Protein AF-A0A352E0D3-F1 (afdb_monomer_lite)

Structure (mmCIF, N/CA/C/O backbone):
data_AF-A0A352E0D3-F1
#
_entry.id   AF-A0A352E0D3-F1
#
loop_
_atom_site.group_PDB
_atom_site.id
_atom_site.type_symbol
_atom_site.label_atom_id
_atom_site.label_alt_id
_atom_site.label_comp_id
_atom_site.label_asym_id
_atom_site.label_entity_id
_atom_site.label_seq_id
_atom_site.pdbx_PDB_ins_code
_atom_site.Cartn_x
_atom_site.Cartn_y
_atom_site.Cartn_z
_atom_site.occupancy
_atom_site.B_iso_or_equiv
_atom_site.auth_seq_id
_atom_site.auth_comp_id
_atom_site.auth_asym_id
_atom_site.auth_atom_id
_atom_site.pdbx_PDB_model_num
ATOM 1 N N . ASP A 1 1 ? 11.496 -1.339 -22.558 1.00 92.81 1 ASP A N 1
ATOM 2 C CA . ASP A 1 1 ? 11.955 0.060 -22.503 1.00 92.81 1 ASP A CA 1
ATOM 3 C C . ASP A 1 1 ? 11.606 0.645 -21.132 1.00 92.81 1 ASP A C 1
ATOM 5 O O . ASP A 1 1 ? 10.417 0.745 -20.829 1.00 92.81 1 ASP A O 1
ATOM 9 N N . PRO A 1 2 ? 12.599 0.944 -20.276 1.00 91.56 2 PRO A N 1
ATOM 10 C CA . PRO A 1 2 ? 12.363 1.466 -18.926 1.00 91.56 2 PRO A CA 1
ATOM 11 C C . PRO A 1 2 ? 11.711 2.855 -18.884 1.00 91.56 2 PRO A C 1
ATOM 13 O O . PRO A 1 2 ? 10.861 3.098 -18.030 1.00 91.56 2 PRO A O 1
ATOM 16 N N . ALA A 1 3 ? 12.053 3.752 -19.814 1.00 95.94 3 ALA A N 1
ATOM 17 C CA . ALA A 1 3 ? 11.513 5.112 -19.845 1.00 95.94 3 ALA A CA 1
ATOM 18 C C . ALA A 1 3 ? 10.005 5.108 -20.139 1.00 95.94 3 ALA A C 1
ATOM 20 O O . ALA A 1 3 ? 9.228 5.787 -19.469 1.00 95.94 3 ALA A O 1
ATOM 21 N N . ARG A 1 4 ? 9.568 4.265 -21.080 1.00 96.75 4 ARG A N 1
ATOM 22 C CA . ARG A 1 4 ? 8.148 4.031 -21.362 1.00 96.75 4 ARG A CA 1
ATOM 23 C C . ARG A 1 4 ? 7.416 3.424 -20.170 1.00 96.75 4 ARG A C 1
ATOM 25 O O . ARG A 1 4 ? 6.297 3.836 -19.888 1.00 96.75 4 ARG A O 1
ATOM 32 N N . GLY A 1 5 ? 8.031 2.464 -19.475 1.00 94.38 5 GLY A N 1
ATOM 33 C CA . GLY A 1 5 ? 7.455 1.869 -18.265 1.00 94.38 5 GLY A CA 1
ATOM 34 C C . GLY A 1 5 ? 7.237 2.906 -17.161 1.00 94.38 5 GLY A C 1
ATOM 35 O O . GLY A 1 5 ? 6.158 2.969 -16.577 1.00 94.38 5 GLY A O 1
ATOM 36 N N . HIS A 1 6 ? 8.222 3.781 -16.948 1.00 94.81 6 HIS A N 1
ATOM 37 C CA . HIS A 1 6 ? 8.118 4.888 -16.000 1.00 94.81 6 HIS A CA 1
ATOM 38 C C . HIS A 1 6 ? 6.995 5.868 -16.380 1.00 94.81 6 HIS A C 1
ATOM 40 O O . HIS A 1 6 ? 6.176 6.219 -15.536 1.00 94.81 6 HIS A O 1
ATOM 46 N N . ALA A 1 7 ? 6.884 6.242 -17.659 1.00 96.38 7 ALA A N 1
ATOM 47 C CA . ALA A 1 7 ? 5.801 7.105 -18.132 1.00 96.38 7 ALA A CA 1
ATOM 48 C C . ALA A 1 7 ? 4.407 6.480 -17.930 1.00 96.38 7 ALA A C 1
ATOM 50 O O . ALA A 1 7 ? 3.466 7.184 -17.572 1.00 96.38 7 ALA A O 1
ATOM 51 N N . VAL A 1 8 ? 4.267 5.161 -18.120 1.00 96.44 8 VAL A N 1
ATOM 52 C CA . VAL A 1 8 ? 3.012 4.443 -17.838 1.00 96.44 8 VAL A CA 1
ATOM 53 C C . VAL A 1 8 ? 2.689 4.489 -16.349 1.00 96.44 8 VAL A C 1
ATOM 55 O O . VAL A 1 8 ? 1.566 4.846 -16.004 1.00 96.44 8 VAL A O 1
ATOM 58 N N . PHE A 1 9 ? 3.660 4.191 -15.482 1.00 95.69 9 PHE A N 1
ATOM 59 C CA . PHE A 1 9 ? 3.478 4.215 -14.028 1.00 95.69 9 PHE A CA 1
ATOM 60 C C . PHE A 1 9 ? 2.961 5.573 -13.529 1.00 95.69 9 PHE A C 1
ATOM 62 O O . PHE A 1 9 ? 2.046 5.621 -12.712 1.00 95.69 9 PHE A O 1
ATOM 69 N N . LEU A 1 10 ? 3.501 6.669 -14.072 1.00 94.81 10 LEU A N 1
ATOM 70 C CA . LEU A 1 10 ? 3.104 8.041 -13.737 1.00 94.81 10 LEU A CA 1
ATOM 71 C C . LEU A 1 10 ? 1.805 8.507 -14.414 1.00 94.81 10 LEU A C 1
ATOM 73 O O . LEU A 1 10 ? 1.318 9.597 -14.121 1.00 94.81 10 LEU A O 1
ATOM 77 N N . SER A 1 11 ? 1.252 7.735 -15.350 1.00 95.94 11 SER A N 1
ATOM 78 C CA . SER A 1 11 ? 0.088 8.170 -16.118 1.00 95.94 11 SER A CA 1
ATOM 79 C C . SER A 1 11 ? -1.206 8.068 -15.310 1.00 95.94 11 SER A C 1
ATOM 81 O O . SER A 1 11 ? -1.473 7.059 -14.660 1.00 95.94 11 SER A O 1
ATOM 83 N N . ASN A 1 12 ? -2.091 9.055 -15.468 1.00 94.31 12 ASN A N 1
ATOM 84 C CA . ASN A 1 12 ? -3.441 9.012 -14.889 1.00 94.31 12 ASN A CA 1
ATOM 85 C C . ASN A 1 12 ? -4.275 7.832 -15.413 1.00 94.31 12 ASN A C 1
ATOM 87 O O . ASN A 1 12 ? -5.202 7.392 -14.745 1.00 94.31 12 ASN A O 1
ATOM 91 N N . LYS A 1 13 ? -3.956 7.316 -16.609 1.00 95.12 13 LYS A N 1
ATOM 92 C CA . LYS A 1 13 ? -4.650 6.162 -17.194 1.00 95.12 13 LYS A CA 1
ATOM 93 C C . LYS A 1 13 ? -4.338 4.870 -16.441 1.00 95.12 13 LYS A C 1
ATOM 95 O O . LYS A 1 13 ? -5.235 4.059 -16.252 1.00 95.12 13 LYS A O 1
ATOM 100 N N . ALA A 1 14 ? -3.076 4.663 -16.069 1.00 94.75 14 ALA A N 1
ATOM 101 C CA . ALA A 1 14 ? -2.676 3.494 -15.292 1.00 94.75 14 ALA A CA 1
ATOM 102 C C . ALA A 1 14 ? -2.905 3.697 -13.786 1.00 94.75 14 ALA A C 1
ATOM 104 O O . ALA A 1 14 ? -3.088 2.719 -13.070 1.00 94.75 14 ALA A O 1
ATOM 105 N N . ALA A 1 15 ? -2.888 4.953 -13.319 1.00 94.38 15 ALA A N 1
ATOM 106 C CA . ALA A 1 15 ? -3.177 5.371 -11.946 1.00 94.38 15 ALA A CA 1
ATOM 107 C C . ALA A 1 15 ? -2.356 4.638 -10.865 1.00 94.38 15 ALA A C 1
ATOM 109 O O . ALA A 1 15 ? -2.757 4.564 -9.705 1.00 94.38 15 ALA A O 1
ATOM 110 N N . CYS A 1 16 ? -1.178 4.110 -11.214 1.00 95.56 16 CYS A N 1
ATOM 111 C CA . CYS A 1 16 ? -0.360 3.329 -10.285 1.00 95.56 16 CYS A CA 1
ATOM 112 C C . CYS A 1 16 ? 0.069 4.171 -9.073 1.00 95.56 16 CYS A C 1
ATOM 114 O O . CYS A 1 16 ? 0.066 3.687 -7.940 1.00 95.56 16 CYS A O 1
ATOM 116 N N . THR A 1 17 ? 0.374 5.452 -9.307 1.00 95.00 17 THR A N 1
ATOM 117 C CA . THR A 1 17 ? 0.774 6.416 -8.273 1.00 95.00 17 THR A CA 1
ATOM 118 C C . THR A 1 17 ? -0.336 6.774 -7.293 1.00 95.00 17 THR A C 1
ATOM 120 O O . THR A 1 17 ? -0.035 7.293 -6.222 1.00 95.00 17 THR A O 1
ATOM 123 N N . THR A 1 18 ? -1.604 6.484 -7.601 1.00 93.00 18 THR A N 1
ATOM 124 C CA . THR A 1 18 ? -2.710 6.686 -6.655 1.00 93.00 18 THR A CA 1
ATOM 125 C C . THR A 1 18 ? -2.554 5.787 -5.433 1.00 93.00 18 THR A C 1
ATOM 127 O O . THR A 1 18 ? -2.856 6.205 -4.317 1.00 93.00 18 THR A O 1
ATOM 130 N N . CYS A 1 19 ? -2.041 4.569 -5.621 1.00 93.88 19 CYS A N 1
ATOM 131 C CA . CYS A 1 19 ? -1.894 3.604 -4.537 1.00 93.88 19 CYS A CA 1
ATOM 132 C C . CYS A 1 19 ? -0.444 3.394 -4.112 1.00 93.88 19 CYS A C 1
ATOM 134 O O . CYS A 1 19 ? -0.207 3.241 -2.917 1.00 93.88 19 CYS A O 1
ATOM 136 N N . HIS A 1 20 ? 0.496 3.383 -5.057 1.00 95.56 20 HIS A N 1
ATOM 137 C CA . HIS A 1 20 ? 1.886 3.016 -4.810 1.00 95.56 20 HIS A CA 1
ATOM 138 C C . HIS A 1 20 ? 2.823 4.214 -4.849 1.00 95.56 20 HIS A C 1
ATOM 140 O O . HIS A 1 20 ? 2.731 5.071 -5.731 1.00 95.56 20 HIS A O 1
ATOM 146 N N . ALA A 1 21 ? 3.792 4.199 -3.942 1.00 94.25 21 ALA A N 1
ATOM 147 C CA . ALA A 1 21 ? 4.924 5.100 -3.986 1.00 94.25 21 ALA A CA 1
ATOM 148 C C . ALA A 1 21 ? 6.030 4.558 -4.903 1.00 94.25 21 ALA A C 1
ATOM 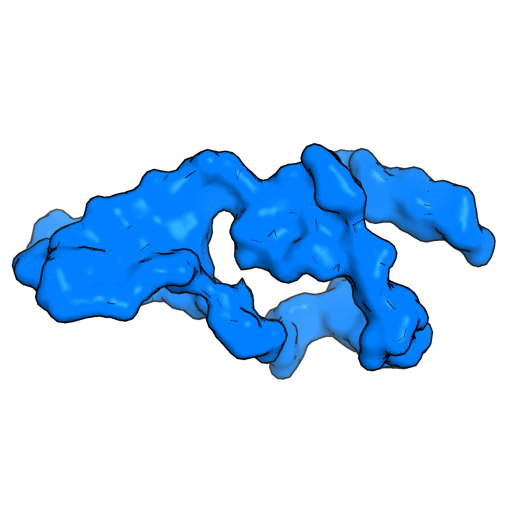150 O O . ALA A 1 21 ? 6.236 3.346 -5.032 1.00 94.25 21 ALA A O 1
ATOM 151 N N . MET A 1 22 ? 6.765 5.483 -5.511 1.00 94.06 22 MET A N 1
ATOM 152 C CA . MET A 1 22 ? 8.062 5.257 -6.130 1.00 94.06 22 MET A CA 1
ATOM 153 C C . MET A 1 22 ? 8.971 6.427 -5.748 1.00 94.06 22 MET A C 1
ATOM 155 O O . MET A 1 22 ? 8.665 7.595 -5.991 1.00 94.06 22 MET A O 1
ATOM 159 N N . ALA A 1 23 ? 10.086 6.099 -5.112 1.00 89.50 23 ALA A N 1
ATOM 160 C CA . ALA A 1 23 ? 10.921 7.005 -4.347 1.00 89.50 23 ALA A CA 1
ATOM 161 C C . ALA A 1 23 ? 10.086 7.806 -3.329 1.00 89.50 23 ALA A C 1
ATOM 163 O O . ALA A 1 23 ? 9.542 7.250 -2.382 1.00 89.50 23 ALA A O 1
ATOM 164 N N . TYR A 1 24 ? 9.983 9.118 -3.516 1.00 83.44 24 TYR A N 1
ATOM 165 C CA . TYR A 1 24 ? 9.301 10.041 -2.606 1.00 83.44 24 TYR A CA 1
ATOM 166 C C . TYR A 1 24 ? 7.923 10.492 -3.118 1.00 83.44 24 TYR A C 1
ATOM 168 O O . TYR A 1 24 ? 7.315 11.373 -2.513 1.00 83.44 24 TYR A O 1
ATOM 176 N N . ALA A 1 25 ? 7.426 9.919 -4.220 1.00 87.81 25 ALA A N 1
ATOM 177 C CA . ALA A 1 25 ? 6.176 10.331 -4.856 1.00 87.81 25 ALA A CA 1
ATOM 178 C C . ALA A 1 25 ? 5.175 9.173 -4.977 1.00 87.81 25 ALA A C 1
ATOM 180 O O . ALA A 1 25 ? 5.565 8.039 -5.238 1.00 87.81 25 ALA A O 1
ATOM 181 N N . GLY A 1 26 ? 3.882 9.480 -4.841 1.00 91.00 26 GLY A N 1
ATOM 182 C CA . GLY A 1 26 ? 2.778 8.520 -4.954 1.00 91.00 26 GLY A CA 1
ATOM 183 C C . GLY A 1 26 ? 2.071 8.231 -3.627 1.00 91.00 26 GLY A C 1
ATOM 184 O O . GLY A 1 26 ? 2.334 8.871 -2.608 1.00 91.00 26 GLY A O 1
ATOM 185 N N . GLY A 1 27 ? 1.128 7.293 -3.666 1.00 91.81 27 GLY A N 1
ATOM 186 C CA . GLY A 1 27 ? 0.261 6.934 -2.547 1.00 91.81 27 GLY A CA 1
ATOM 187 C C . GLY A 1 27 ? 0.873 5.915 -1.588 1.00 91.81 27 GLY A C 1
ATOM 188 O O . GLY A 1 27 ? 1.852 5.239 -1.898 1.00 91.81 27 GLY A O 1
ATOM 189 N N . ARG A 1 28 ? 0.261 5.797 -0.405 1.00 90.44 28 ARG A N 1
ATOM 190 C CA . ARG A 1 28 ? 0.667 4.850 0.651 1.00 90.44 28 ARG A CA 1
ATOM 191 C C . ARG A 1 28 ? -0.387 3.783 0.940 1.00 90.44 28 ARG A C 1
ATOM 193 O O . ARG A 1 28 ? -0.410 3.209 2.027 1.00 90.44 28 ARG A O 1
ATOM 200 N N . ILE A 1 29 ? -1.282 3.531 -0.015 1.00 94.00 29 ILE A N 1
ATOM 201 C CA . ILE A 1 29 ? -2.279 2.454 0.081 1.00 94.00 29 ILE A CA 1
ATOM 202 C C . ILE A 1 29 ? -1.615 1.107 -0.187 1.00 94.00 29 ILE A C 1
ATOM 204 O O . ILE A 1 29 ? -1.815 0.180 0.589 1.00 94.00 29 ILE A O 1
ATOM 208 N N . GLY A 1 30 ? -0.812 1.019 -1.247 1.00 93.31 30 GLY A N 1
ATOM 209 C CA . GLY A 1 30 ? 0.020 -0.130 -1.584 1.00 93.31 30 GLY A CA 1
ATOM 210 C C . GLY A 1 30 ? 1.474 0.058 -1.130 1.00 93.31 30 GLY A C 1
ATOM 211 O O . GLY A 1 30 ? 1.858 1.157 -0.721 1.00 93.31 30 GLY A O 1
ATOM 212 N N . PRO A 1 31 ? 2.303 -0.998 -1.204 1.00 93.19 31 PRO A N 1
ATOM 213 C CA . PRO A 1 31 ? 3.716 -0.921 -0.852 1.00 93.19 31 PRO A CA 1
ATOM 214 C C . PRO A 1 31 ? 4.500 0.008 -1.785 1.00 93.19 31 PRO A C 1
ATOM 216 O O . PRO A 1 31 ? 4.145 0.191 -2.951 1.00 93.19 31 PRO A O 1
ATOM 219 N N . ASP A 1 32 ? 5.616 0.530 -1.283 1.00 94.31 32 ASP A N 1
ATOM 220 C CA . ASP A 1 32 ? 6.612 1.244 -2.083 1.00 94.31 32 ASP A CA 1
ATOM 221 C C . ASP A 1 32 ? 7.268 0.291 -3.101 1.00 94.31 32 ASP A C 1
ATOM 223 O O . ASP A 1 32 ? 7.801 -0.765 -2.745 1.00 94.31 32 ASP A O 1
ATOM 227 N N . LEU A 1 33 ? 7.229 0.670 -4.380 1.00 95.88 33 LEU A N 1
ATOM 228 C CA . LEU A 1 33 ? 7.727 -0.134 -5.495 1.00 95.88 33 LEU A CA 1
ATOM 229 C C . LEU A 1 33 ? 9.125 0.274 -5.980 1.00 95.88 33 LEU A C 1
ATOM 231 O O . LEU A 1 33 ? 9.632 -0.317 -6.932 1.00 95.88 33 LEU A O 1
ATOM 235 N N . SER A 1 34 ? 9.801 1.214 -5.312 1.00 94.81 34 SER A N 1
ATOM 236 C CA . SER A 1 34 ? 11.135 1.726 -5.684 1.00 94.81 34 SER A CA 1
ATOM 237 C C . SER A 1 34 ? 12.173 0.638 -5.949 1.00 94.81 34 SER A C 1
ATOM 239 O O . SER A 1 34 ? 13.063 0.804 -6.779 1.00 94.81 34 SER A O 1
ATOM 241 N N . LYS A 1 35 ? 12.085 -0.473 -5.211 1.00 94.88 35 LYS A N 1
ATOM 242 C CA . LYS A 1 35 ? 13.041 -1.586 -5.271 1.00 94.88 35 LYS A CA 1
ATOM 243 C C . LYS A 1 35 ? 12.422 -2.876 -5.805 1.00 94.88 35 LYS A C 1
ATOM 245 O O . LYS A 1 35 ? 13.059 -3.923 -5.735 1.00 94.88 35 LYS A O 1
ATOM 250 N N . ILE A 1 36 ? 11.200 -2.831 -6.344 1.00 94.69 36 ILE A N 1
ATOM 251 C CA . ILE A 1 36 ? 10.455 -4.054 -6.668 1.00 94.69 36 ILE A CA 1
ATOM 252 C C . ILE A 1 36 ? 11.154 -4.911 -7.730 1.00 94.69 36 ILE A C 1
ATOM 254 O O . ILE A 1 36 ? 11.141 -6.136 -7.633 1.00 94.69 36 ILE A O 1
ATOM 258 N N . GLY A 1 37 ? 11.847 -4.280 -8.684 1.00 94.06 37 GLY A N 1
ATOM 259 C CA . GLY A 1 37 ? 12.605 -4.977 -9.729 1.00 94.06 37 GLY A CA 1
ATOM 260 C C . GLY A 1 37 ? 13.806 -5.784 -9.220 1.00 94.06 37 GLY A C 1
ATOM 261 O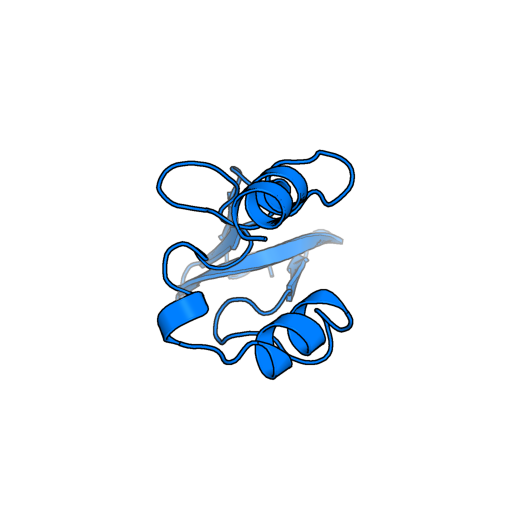 O . GLY A 1 37 ? 14.309 -6.627 -9.951 1.00 94.06 37 GLY A O 1
ATOM 262 N N . ALA A 1 38 ? 14.253 -5.561 -7.978 1.00 95.88 38 ALA A N 1
ATOM 263 C CA . ALA A 1 38 ? 15.289 -6.373 -7.336 1.00 95.88 38 ALA A CA 1
ATOM 264 C C . ALA A 1 38 ? 14.720 -7.592 -6.583 1.00 95.88 38 ALA A C 1
ATOM 266 O O . ALA A 1 38 ? 15.476 -8.475 -6.192 1.00 95.88 38 ALA A O 1
ATOM 267 N N . ILE A 1 39 ? 13.402 -7.626 -6.347 1.00 94.81 39 ILE A N 1
ATOM 268 C CA . ILE A 1 39 ? 12.726 -8.624 -5.500 1.00 94.81 39 ILE A CA 1
ATOM 269 C C . ILE A 1 39 ? 11.850 -9.560 -6.344 1.00 94.81 39 ILE A C 1
ATOM 271 O O . ILE A 1 39 ? 11.651 -10.716 -5.980 1.00 94.81 39 ILE A O 1
ATOM 275 N N . ARG A 1 40 ? 11.298 -9.065 -7.457 1.00 95.00 40 ARG A N 1
ATOM 276 C CA . ARG A 1 40 ? 10.330 -9.779 -8.296 1.00 95.00 40 ARG A CA 1
ATOM 277 C C . ARG A 1 40 ? 10.850 -9.963 -9.709 1.00 95.00 40 ARG A C 1
ATOM 279 O O . ARG A 1 40 ? 11.468 -9.065 -10.277 1.00 95.00 40 ARG A O 1
ATOM 286 N N . THR A 1 41 ? 10.553 -11.120 -10.291 1.00 97.12 41 THR A N 1
ATOM 287 C CA . THR A 1 41 ? 10.861 -11.373 -11.697 1.00 97.12 41 THR A CA 1
ATOM 288 C C . THR A 1 41 ? 9.888 -10.612 -12.605 1.00 97.12 41 THR A C 1
ATOM 290 O O . THR A 1 41 ? 8.785 -10.258 -12.178 1.00 97.12 41 THR A O 1
ATOM 293 N N . PRO A 1 42 ? 10.224 -10.393 -13.890 1.00 95.88 42 PRO A N 1
ATOM 294 C CA . PRO A 1 42 ? 9.289 -9.793 -14.842 1.00 95.88 42 PRO A CA 1
ATOM 295 C C . PRO A 1 42 ? 7.957 -10.548 -14.964 1.00 95.88 42 PRO A C 1
ATOM 297 O O . PRO A 1 42 ? 6.925 -9.922 -15.195 1.00 95.88 42 PRO A O 1
ATOM 300 N N . ARG A 1 43 ? 7.969 -11.878 -14.791 1.00 96.75 43 ARG A N 1
ATOM 301 C CA . ARG A 1 43 ? 6.755 -12.703 -14.818 1.00 96.75 43 ARG A CA 1
ATOM 302 C C . ARG A 1 43 ? 5.861 -12.412 -13.615 1.00 96.75 43 ARG A C 1
ATOM 304 O O . ARG A 1 43 ? 4.676 -12.174 -13.812 1.00 96.75 43 ARG A O 1
ATOM 311 N N . ASP A 1 44 ? 6.439 -12.359 -12.416 1.00 95.75 44 ASP A N 1
ATOM 312 C CA . ASP A 1 44 ? 5.694 -12.046 -11.189 1.00 95.75 44 ASP A CA 1
ATOM 313 C C . ASP A 1 44 ? 5.070 -10.647 -11.265 1.00 95.75 44 ASP A C 1
ATOM 315 O O . ASP A 1 44 ? 3.932 -10.441 -10.855 1.00 95.75 44 ASP A O 1
ATOM 319 N N . LEU A 1 45 ? 5.810 -9.675 -11.815 1.00 95.44 45 LEU A N 1
ATOM 320 C CA . LEU A 1 45 ? 5.315 -8.311 -12.003 1.00 95.44 45 LEU A CA 1
ATOM 321 C C . LEU A 1 45 ? 4.161 -8.257 -13.002 1.00 95.44 45 LEU A C 1
ATOM 323 O O . LEU A 1 45 ? 3.171 -7.580 -12.746 1.00 95.44 45 LEU A O 1
ATOM 327 N N . LEU A 1 46 ? 4.271 -8.962 -14.130 1.00 96.12 46 LEU A N 1
ATOM 328 C CA . LEU A 1 46 ? 3.196 -9.026 -15.117 1.00 96.12 46 LEU A CA 1
ATOM 329 C C . LEU A 1 46 ? 1.928 -9.631 -14.510 1.00 96.12 46 LEU A C 1
ATOM 331 O O . LEU A 1 46 ? 0.844 -9.082 -14.694 1.00 96.12 46 LEU A O 1
ATOM 335 N N . GLU A 1 47 ? 2.069 -10.730 -13.773 1.00 96.56 47 GLU A N 1
ATOM 336 C CA . GLU A 1 47 ? 0.949 -11.369 -13.088 1.00 96.56 47 GLU A CA 1
ATOM 337 C C . GLU A 1 47 ? 0.311 -1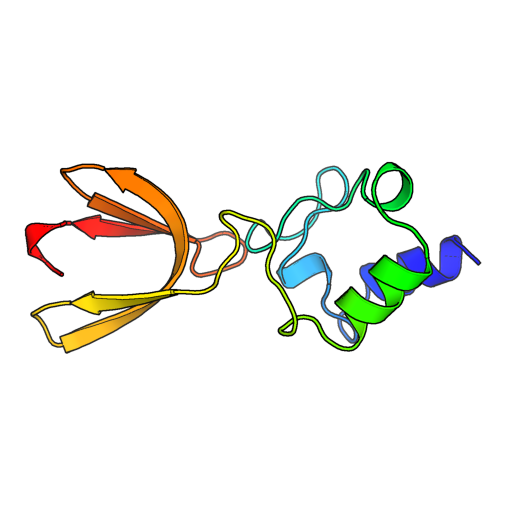0.423 -12.067 1.00 96.56 47 GLU A C 1
ATOM 339 O O . GLU A 1 47 ? -0.897 -10.221 -12.114 1.00 96.56 47 GLU A O 1
ATOM 344 N N . ALA A 1 48 ? 1.106 -9.751 -11.230 1.00 95.56 48 ALA A N 1
ATOM 345 C CA . ALA A 1 48 ? 0.599 -8.785 -10.255 1.00 95.56 48 ALA A CA 1
ATOM 346 C C . ALA A 1 48 ? -0.079 -7.559 -10.898 1.00 95.56 48 ALA A C 1
ATOM 348 O O . ALA A 1 48 ? -0.994 -6.988 -10.314 1.00 95.56 48 ALA A O 1
ATOM 349 N N . ILE A 1 49 ? 0.347 -7.142 -12.096 1.00 95.12 49 ILE A N 1
ATOM 350 C CA . ILE A 1 49 ? -0.275 -6.030 -12.834 1.00 95.12 49 ILE A CA 1
ATOM 351 C C . ILE A 1 49 ? -1.611 -6.456 -13.453 1.00 95.12 49 ILE A C 1
ATOM 353 O O . ILE A 1 49 ? -2.568 -5.686 -13.439 1.00 95.12 49 ILE A O 1
ATOM 357 N N . VAL A 1 50 ? -1.677 -7.660 -14.027 1.00 96.12 50 VAL A N 1
ATOM 358 C CA . VAL A 1 50 ? -2.871 -8.156 -14.736 1.00 96.12 50 VAL A CA 1
ATOM 359 C C . VAL A 1 50 ? -3.906 -8.727 -13.764 1.00 96.12 50 VAL A C 1
ATOM 361 O O . VAL A 1 50 ? -5.105 -8.608 -14.005 1.00 96.12 50 VAL A O 1
ATOM 364 N N . LEU A 1 51 ? -3.451 -9.319 -12.661 1.00 96.12 51 LEU A N 1
ATOM 365 C CA . LEU A 1 51 ? -4.260 -9.979 -11.640 1.00 96.12 51 LEU A CA 1
ATOM 366 C C . LEU A 1 51 ? -3.929 -9.428 -10.238 1.00 96.12 51 LEU A C 1
ATOM 368 O O . LEU A 1 51 ? -3.522 -10.187 -9.355 1.00 96.12 51 LEU A O 1
ATOM 372 N N . PRO A 1 52 ? -4.127 -8.121 -9.980 1.00 92.25 52 PRO A N 1
ATOM 373 C CA . PRO A 1 52 ? -3.724 -7.492 -8.718 1.00 92.25 52 PRO A CA 1
ATOM 374 C C . PRO A 1 52 ? -4.457 -8.044 -7.487 1.00 92.25 52 PRO A C 1
ATOM 376 O O . PRO A 1 52 ? -3.986 -7.876 -6.369 1.00 92.25 52 PRO A O 1
ATOM 379 N N . SER A 1 53 ? -5.600 -8.709 -7.679 1.00 92.38 53 SER A N 1
ATOM 380 C CA . SER A 1 53 ? -6.380 -9.341 -6.606 1.00 92.38 53 SER A CA 1
ATOM 381 C C . SER A 1 53 ? -6.101 -10.838 -6.434 1.00 92.38 53 SER A C 1
ATOM 383 O O . SER A 1 53 ? -6.699 -11.456 -5.559 1.00 92.38 53 SER A O 1
ATOM 385 N N . ALA A 1 54 ? -5.229 -11.445 -7.251 1.00 93.44 54 ALA A N 1
ATOM 386 C CA . ALA A 1 54 ? -4.893 -12.867 -7.120 1.00 93.44 54 ALA A CA 1
ATOM 387 C C . ALA A 1 54 ? -4.083 -13.163 -5.849 1.00 93.44 54 ALA A C 1
ATOM 389 O O . ALA A 1 54 ? -4.160 -14.259 -5.301 1.00 93.44 54 ALA A O 1
ATOM 390 N N . SER A 1 55 ? -3.313 -12.185 -5.371 1.00 90.50 55 SER A N 1
ATOM 391 C CA . SER A 1 55 ? -2.635 -12.250 -4.081 1.00 90.50 55 SER A CA 1
ATOM 392 C C . SER A 1 55 ? -2.351 -10.846 -3.560 1.00 90.50 55 SER A C 1
ATOM 394 O O . SER A 1 55 ? -2.163 -9.915 -4.341 1.00 90.50 55 SER A O 1
ATOM 396 N N . PHE A 1 56 ? -2.268 -10.712 -2.240 1.00 90.62 56 PHE A N 1
ATOM 397 C CA . PHE A 1 56 ? -1.838 -9.485 -1.580 1.00 90.62 56 PHE A CA 1
ATOM 398 C C . PHE A 1 56 ? -0.534 -9.740 -0.827 1.00 90.62 56 PHE A C 1
ATOM 400 O O . PHE A 1 56 ? -0.288 -10.831 -0.308 1.00 90.62 56 PHE A O 1
ATOM 407 N N . VAL A 1 57 ? 0.332 -8.729 -0.783 1.00 90.50 57 VAL A N 1
ATOM 408 C CA . VAL A 1 57 ? 1.487 -8.752 0.120 1.00 90.50 57 VAL A CA 1
ATOM 409 C C . VAL A 1 57 ? 0.965 -8.594 1.546 1.00 90.50 57 VAL A C 1
ATOM 411 O O . VAL A 1 57 ? 0.048 -7.809 1.767 1.00 90.50 57 VAL A O 1
ATOM 414 N N . ARG A 1 58 ? 1.574 -9.307 2.502 1.00 89.50 58 ARG A N 1
ATOM 415 C CA . ARG A 1 58 ? 1.220 -9.203 3.925 1.00 89.50 58 ARG A CA 1
ATOM 416 C C . ARG A 1 58 ? 1.117 -7.748 4.375 1.00 89.50 58 ARG A C 1
ATOM 418 O O . ARG A 1 58 ? 2.006 -6.953 4.059 1.00 89.50 58 ARG A O 1
ATOM 425 N N . SER A 1 59 ? 0.074 -7.451 5.146 1.00 91.81 59 SER A N 1
ATOM 426 C CA . SER A 1 59 ? -0.249 -6.123 5.686 1.00 91.81 59 SER A CA 1
ATOM 427 C C . SER A 1 59 ? -0.738 -5.111 4.640 1.00 91.81 59 SER A C 1
ATOM 429 O O . SER A 1 59 ? -0.840 -3.917 4.929 1.00 91.81 59 SER A O 1
ATOM 431 N N . TYR A 1 60 ? -1.041 -5.576 3.426 1.00 94.50 60 TYR A N 1
ATOM 432 C CA . TYR A 1 60 ? -1.633 -4.785 2.345 1.00 94.50 60 TYR A CA 1
ATOM 433 C C . TYR A 1 60 ? -2.969 -5.350 1.847 1.00 94.50 60 TYR A C 1
ATOM 435 O O . TYR A 1 60 ? -3.481 -4.922 0.814 1.00 94.50 60 TYR A O 1
ATOM 443 N N . GLU A 1 61 ? -3.543 -6.296 2.585 1.00 94.44 61 GLU A N 1
ATOM 444 C CA . GLU A 1 61 ? -4.870 -6.837 2.340 1.00 94.44 61 GLU A CA 1
ATOM 445 C C . GLU A 1 61 ? -5.938 -5.745 2.544 1.00 94.44 61 GLU A C 1
ATOM 447 O O . GLU A 1 61 ? -5.940 -5.069 3.580 1.00 94.44 61 GLU A O 1
ATOM 452 N N . PRO A 1 62 ? -6.861 -5.552 1.587 1.00 93.25 62 PRO A N 1
ATOM 453 C CA . PRO A 1 62 ? -7.995 -4.667 1.795 1.00 93.25 62 PRO A CA 1
ATOM 454 C C . PRO A 1 62 ? -8.954 -5.282 2.820 1.00 93.25 62 PRO A C 1
ATOM 456 O O . PRO A 1 62 ? -9.309 -6.458 2.732 1.00 93.25 62 PRO A O 1
ATOM 459 N N . VAL A 1 63 ? -9.409 -4.468 3.765 1.00 95.75 63 VAL A N 1
ATOM 460 C CA . VAL A 1 63 ? -10.397 -4.831 4.783 1.00 95.75 63 VAL A CA 1
ATOM 461 C C . VAL A 1 63 ? -11.575 -3.867 4.757 1.00 95.75 63 VAL A C 1
ATOM 463 O O . VAL A 1 63 ? -11.461 -2.728 4.297 1.00 95.75 63 VAL A O 1
ATOM 466 N N . VAL A 1 64 ? -12.703 -4.327 5.292 1.00 96.88 64 VAL A N 1
ATOM 467 C CA . VAL A 1 64 ? -13.845 -3.478 5.628 1.00 96.88 64 VAL A CA 1
ATOM 468 C C . VAL A 1 64 ? -14.083 -3.584 7.128 1.00 96.88 64 VAL A C 1
ATOM 470 O O . VAL A 1 64 ? -14.303 -4.680 7.635 1.00 96.88 64 VAL A O 1
ATOM 473 N N . VAL A 1 65 ? -14.044 -2.452 7.825 1.00 96.81 65 VAL A N 1
ATOM 474 C CA . VAL A 1 65 ? -14.402 -2.347 9.241 1.00 96.81 65 VAL A CA 1
ATOM 475 C C . VAL A 1 65 ? -15.793 -1.739 9.327 1.00 96.81 65 VAL A C 1
ATOM 477 O O . VAL A 1 65 ? -15.988 -0.580 8.963 1.00 96.81 65 VAL A O 1
ATOM 480 N N . ALA A 1 66 ? -16.762 -2.540 9.760 1.00 97.00 66 ALA A N 1
ATOM 481 C CA . ALA A 1 66 ? -18.100 -2.069 10.092 1.00 97.00 66 ALA A CA 1
ATOM 482 C C . ALA A 1 66 ? -18.125 -1.622 11.556 1.00 97.00 66 ALA A C 1
ATOM 484 O O . ALA A 1 66 ? -17.470 -2.242 12.385 1.00 97.00 66 ALA A O 1
ATOM 485 N N . THR A 1 67 ? -18.858 -0.556 11.857 1.00 95.94 67 THR A N 1
ATOM 486 C CA . THR A 1 67 ? -19.017 -0.029 13.215 1.00 95.94 67 THR A CA 1
ATOM 487 C C . THR A 1 67 ? -20.434 -0.260 13.732 1.00 95.94 67 THR A C 1
ATOM 489 O O . THR A 1 67 ? -21.389 -0.353 12.957 1.00 95.94 67 THR A O 1
ATOM 492 N N . ALA A 1 68 ? -20.596 -0.302 15.055 1.00 95.38 68 ALA A N 1
ATOM 493 C CA . ALA A 1 68 ? -21.877 -0.530 15.728 1.00 95.38 68 ALA A CA 1
ATOM 494 C C . ALA A 1 68 ? -22.947 0.535 15.404 1.00 95.38 68 ALA A C 1
ATOM 496 O O . ALA A 1 68 ? -24.144 0.267 15.496 1.00 95.38 68 ALA A O 1
ATOM 497 N N . ASP A 1 69 ? -22.530 1.736 14.987 1.00 94.38 69 ASP A N 1
ATOM 498 C CA . ASP A 1 69 ? -23.412 2.815 14.518 1.00 94.38 69 ASP A CA 1
ATOM 499 C C . ASP A 1 69 ? -23.839 2.676 13.040 1.00 94.38 69 ASP A C 1
ATOM 501 O O . ASP A 1 69 ? -24.528 3.546 12.504 1.00 94.38 69 ASP A O 1
ATOM 505 N N . GLY A 1 70 ? -23.449 1.581 12.379 1.00 94.75 70 GLY A N 1
ATOM 506 C CA . GLY A 1 70 ? -23.841 1.242 11.014 1.00 94.75 70 GLY A CA 1
ATOM 507 C C . GLY A 1 70 ? -22.961 1.839 9.913 1.00 94.75 70 GLY A C 1
ATOM 508 O O . GLY A 1 70 ? -23.295 1.683 8.736 1.00 94.75 70 GLY A O 1
ATOM 509 N N . ARG A 1 71 ? -21.848 2.512 10.241 1.00 96.06 71 ARG A N 1
ATOM 510 C CA . ARG A 1 71 ? -20.865 2.945 9.230 1.00 96.06 71 ARG A CA 1
ATOM 511 C C . ARG A 1 71 ? -19.965 1.782 8.805 1.00 96.06 71 ARG A C 1
ATOM 513 O O . ARG A 1 71 ? -19.817 0.784 9.504 1.00 96.06 71 ARG A O 1
ATOM 520 N N . ALA A 1 72 ? -19.356 1.917 7.630 1.00 96.12 72 ALA A N 1
ATOM 521 C CA . ALA A 1 72 ? -18.379 0.966 7.121 1.00 96.12 72 ALA A CA 1
ATOM 522 C C . ALA A 1 72 ? -17.199 1.703 6.487 1.00 96.12 72 ALA A C 1
ATOM 524 O O . ALA A 1 72 ? -17.381 2.618 5.682 1.00 96.12 72 ALA A O 1
ATOM 525 N N . TYR A 1 73 ? -15.993 1.272 6.836 1.00 96.00 73 TYR A N 1
ATOM 526 C CA . TYR A 1 73 ? -14.736 1.841 6.376 1.00 96.00 73 TYR A CA 1
ATOM 527 C C . TYR A 1 73 ? -13.965 0.802 5.582 1.00 96.00 73 TYR A C 1
ATOM 529 O O . TYR A 1 73 ? -13.610 -0.244 6.117 1.00 96.00 73 TYR A O 1
ATOM 537 N N . ALA A 1 74 ? -13.684 1.092 4.315 1.00 95.75 74 ALA A N 1
ATOM 538 C CA . ALA A 1 74 ? -12.817 0.263 3.488 1.00 95.75 74 ALA A CA 1
ATOM 539 C C . ALA A 1 74 ? -11.401 0.843 3.473 1.00 95.75 74 ALA A C 1
ATOM 541 O O . ALA A 1 74 ? -11.215 2.045 3.271 1.00 95.75 74 ALA A O 1
ATOM 542 N N . GLY A 1 75 ? -10.398 -0.004 3.667 1.00 95.38 75 GLY A N 1
ATOM 543 C CA . GLY A 1 75 ? -9.012 0.439 3.673 1.00 95.38 75 GLY A CA 1
ATOM 544 C C . GLY A 1 75 ? -8.038 -0.692 3.933 1.00 95.38 75 GLY A C 1
ATOM 545 O O . GLY A 1 75 ? -8.376 -1.864 3.817 1.00 95.38 75 GLY A O 1
ATOM 546 N N . VAL A 1 76 ? -6.814 -0.328 4.290 1.00 96.25 76 VAL A N 1
ATOM 547 C CA . VAL A 1 76 ? -5.765 -1.278 4.665 1.00 96.25 76 VAL A CA 1
ATOM 548 C C . VAL A 1 76 ? -5.309 -0.962 6.082 1.00 96.25 76 VAL A C 1
ATOM 550 O O . VAL A 1 76 ? -5.031 0.198 6.390 1.00 96.25 76 VAL A O 1
ATOM 553 N N . ILE A 1 77 ? -5.205 -1.978 6.936 1.00 96.06 77 ILE A N 1
ATOM 554 C CA . ILE A 1 77 ? -4.739 -1.807 8.316 1.00 96.06 77 ILE A CA 1
ATOM 555 C C . ILE A 1 77 ? -3.285 -1.317 8.302 1.00 96.06 77 ILE A C 1
ATOM 557 O O . ILE A 1 77 ? -2.419 -1.863 7.614 1.00 96.06 77 ILE A O 1
ATOM 561 N N . ARG A 1 78 ? -3.019 -0.234 9.033 1.00 95.25 78 ARG A N 1
ATOM 562 C CA . ARG A 1 78 ? -1.671 0.312 9.263 1.00 95.25 78 ARG A CA 1
ATOM 563 C C . ARG A 1 78 ? -1.199 0.052 10.678 1.00 95.25 78 ARG A C 1
ATOM 565 O O . ARG A 1 78 ? -0.025 -0.235 10.879 1.00 95.25 78 ARG A O 1
ATOM 572 N N . GLU A 1 79 ? -2.124 0.130 11.619 1.00 95.50 79 GLU A N 1
ATOM 573 C CA . GLU A 1 79 ? -1.899 -0.168 13.021 1.00 95.50 79 GLU A CA 1
ATOM 574 C C . GLU A 1 79 ? -3.156 -0.817 13.586 1.00 95.50 79 GLU A C 1
ATOM 576 O O . GLU A 1 79 ? -4.276 -0.455 13.222 1.00 95.50 79 GLU A O 1
ATOM 581 N N . GLU A 1 80 ? -2.960 -1.790 14.461 1.00 95.62 80 GLU A N 1
ATOM 582 C CA . GLU A 1 80 ? -4.032 -2.462 15.169 1.00 95.62 80 GLU A CA 1
ATOM 583 C C . GLU A 1 80 ? -3.527 -2.827 16.566 1.00 95.62 80 GLU A C 1
ATOM 585 O O . GLU A 1 80 ? -2.502 -3.495 16.709 1.00 95.62 80 GLU A O 1
ATOM 590 N N . ASN A 1 81 ? -4.229 -2.354 17.594 1.00 96.44 81 ASN A N 1
ATOM 591 C CA . ASN A 1 81 ? -3.906 -2.608 18.995 1.00 96.44 81 ASN A CA 1
ATOM 592 C C . ASN A 1 81 ? -5.202 -2.797 19.817 1.00 96.44 81 ASN A C 1
ATOM 594 O O . ASN A 1 81 ? -6.300 -2.882 19.256 1.00 96.44 81 ASN A O 1
ATOM 598 N N . ASP A 1 82 ? -5.082 -2.916 21.141 1.00 96.94 82 ASP A N 1
ATOM 599 C CA . ASP A 1 82 ? -6.224 -3.171 22.035 1.00 96.94 82 ASP A CA 1
ATOM 600 C C . ASP A 1 82 ? -7.181 -1.972 22.166 1.00 96.94 82 ASP A C 1
ATOM 602 O O . ASP A 1 82 ? -8.321 -2.141 22.593 1.00 96.94 82 ASP A O 1
ATOM 606 N N . ALA A 1 83 ? -6.746 -0.765 21.793 1.00 97.25 83 ALA A N 1
ATOM 607 C CA . ALA A 1 83 ? -7.553 0.449 21.871 1.00 97.2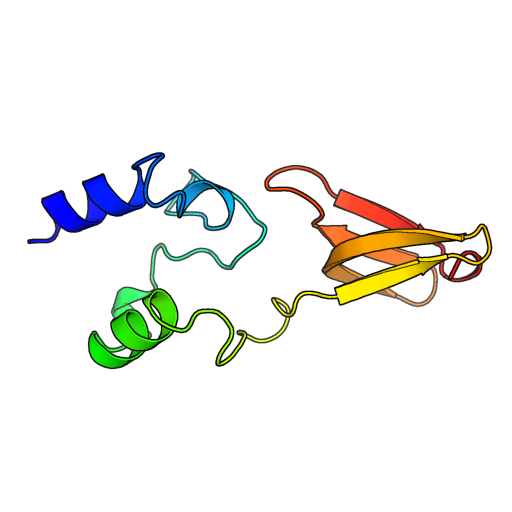5 83 ALA A CA 1
ATOM 608 C C . ALA A 1 83 ? -8.224 0.802 20.535 1.00 97.25 83 ALA A C 1
ATOM 610 O O . ALA A 1 83 ? -9.351 1.297 20.524 1.00 97.25 83 ALA A O 1
ATOM 611 N N . GLU A 1 84 ? -7.559 0.559 19.404 1.00 97.56 84 GLU A N 1
ATOM 612 C CA . GLU A 1 84 ? -8.019 1.047 18.100 1.00 97.56 84 GLU A CA 1
ATOM 613 C C . GLU A 1 84 ? -7.493 0.254 16.895 1.00 97.56 84 GLU A C 1
ATOM 615 O O . GLU A 1 84 ? -6.510 -0.490 16.964 1.00 97.56 84 GLU A O 1
ATOM 620 N N . VAL A 1 85 ? -8.147 0.490 15.756 1.00 97.50 85 VAL A N 1
ATOM 621 C CA . VAL A 1 85 ? -7.707 0.103 14.414 1.00 97.50 85 VAL A CA 1
ATOM 622 C C . VAL A 1 85 ? -7.470 1.367 13.591 1.00 97.50 85 VAL A C 1
ATOM 624 O O . VAL A 1 85 ? -8.356 2.213 13.467 1.00 97.50 85 VAL A O 1
ATOM 627 N N . VAL A 1 86 ? -6.289 1.494 12.989 1.00 97.50 86 VAL A N 1
ATOM 628 C CA . VAL A 1 86 ? -5.951 2.585 12.068 1.00 97.50 86 VAL A CA 1
ATOM 629 C C . VAL A 1 86 ? -5.958 2.059 10.638 1.00 97.50 86 VAL A C 1
ATOM 631 O O . VAL A 1 86 ? -5.129 1.227 10.261 1.00 97.50 86 VAL A O 1
ATOM 634 N N . LEU A 1 87 ? -6.874 2.573 9.821 1.00 96.94 87 LEU A N 1
ATOM 635 C CA . LEU A 1 87 ? -7.015 2.218 8.412 1.00 96.94 87 LEU A CA 1
ATOM 636 C C . LEU A 1 87 ? -6.458 3.314 7.512 1.00 96.94 87 LEU A C 1
ATOM 638 O O . LEU A 1 87 ? -6.851 4.468 7.625 1.00 96.94 87 LEU A O 1
ATOM 642 N N . GLN A 1 88 ? -5.617 2.957 6.546 1.00 96.56 88 GLN A N 1
ATOM 643 C CA . GLN A 1 88 ? -5.355 3.809 5.388 1.00 96.56 88 GLN A CA 1
ATOM 644 C C . GLN A 1 88 ? -6.545 3.697 4.424 1.00 96.56 88 GLN A C 1
ATOM 646 O O . GLN A 1 88 ? -6.734 2.649 3.807 1.00 96.56 88 GLN A O 1
ATOM 651 N N . THR A 1 89 ? -7.341 4.759 4.297 1.00 94.38 89 THR A N 1
ATOM 652 C CA . THR A 1 89 ? -8.580 4.773 3.491 1.00 94.38 89 THR A CA 1
ATOM 653 C C . THR A 1 89 ? -8.396 5.438 2.132 1.00 94.38 89 THR A C 1
ATOM 655 O O . THR A 1 89 ? -9.061 5.082 1.163 1.00 94.38 89 THR A O 1
ATOM 658 N N . THR A 1 90 ? -7.454 6.377 2.021 1.00 91.44 90 THR A N 1
ATOM 659 C CA . THR A 1 90 ? -7.066 6.996 0.743 1.00 91.44 90 THR A CA 1
ATOM 660 C C . THR A 1 90 ? -5.549 7.083 0.619 1.00 91.44 90 THR A C 1
ATOM 662 O O . THR A 1 90 ? -4.824 6.715 1.538 1.00 91.44 90 THR A O 1
ATOM 665 N N . ALA A 1 91 ? -5.035 7.602 -0.499 1.00 87.44 91 ALA A N 1
ATOM 666 C CA . ALA A 1 91 ? -3.596 7.770 -0.717 1.00 87.44 91 ALA A CA 1
ATOM 667 C C . ALA A 1 91 ? -2.878 8.540 0.412 1.00 87.44 91 ALA A C 1
ATOM 669 O O . ALA A 1 91 ? -1.697 8.287 0.660 1.00 87.44 91 ALA A O 1
ATOM 670 N N . THR A 1 92 ? -3.585 9.458 1.080 1.00 85.94 92 THR A N 1
ATOM 671 C CA . THR A 1 92 ? -3.028 10.369 2.093 1.00 85.94 92 THR A CA 1
ATOM 672 C C . THR A 1 92 ? -3.795 10.385 3.413 1.00 85.94 92 THR A C 1
ATOM 674 O O . THR A 1 92 ? -3.268 10.919 4.383 1.00 85.94 92 THR A O 1
ATOM 677 N N . ALA A 1 93 ? -5.009 9.829 3.472 1.00 91.38 93 ALA A N 1
ATOM 678 C CA . ALA A 1 93 ? -5.843 9.846 4.673 1.00 91.38 93 ALA A CA 1
ATOM 679 C C . ALA A 1 93 ? -5.839 8.502 5.404 1.00 91.38 93 ALA A C 1
ATOM 681 O O . ALA A 1 93 ? -5.905 7.435 4.780 1.00 91.38 93 ALA A O 1
ATOM 682 N N . THR A 1 94 ? -5.815 8.591 6.729 1.00 96.25 94 THR A N 1
ATOM 683 C CA . THR A 1 94 ? -6.0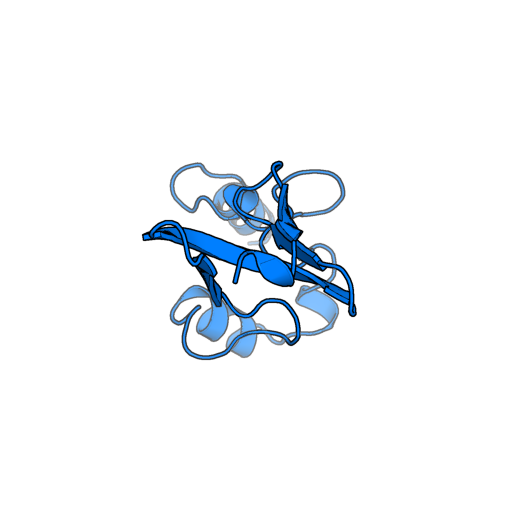60 7.481 7.640 1.00 96.25 94 THR A CA 1
ATOM 684 C C . THR A 1 94 ? -7.293 7.763 8.489 1.00 96.25 94 THR A C 1
ATOM 686 O O . THR A 1 94 ? -7.556 8.9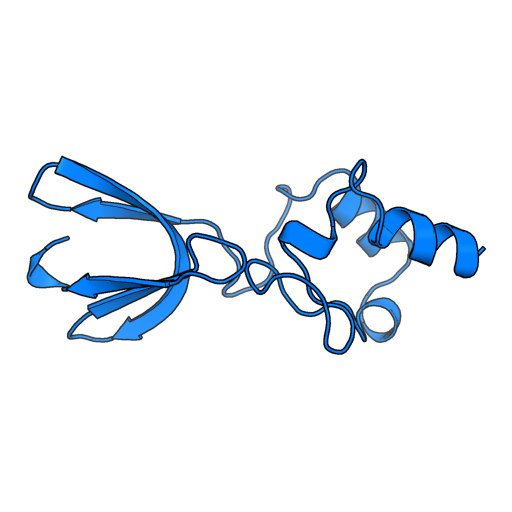06 8.852 1.00 96.25 94 THR A O 1
ATOM 689 N N . GLU A 1 95 ? -8.025 6.708 8.826 1.00 96.75 95 GLU A N 1
ATOM 690 C CA . GLU A 1 95 ? -9.133 6.724 9.777 1.00 96.75 95 GLU A CA 1
ATOM 691 C C . GLU A 1 95 ? -8.725 5.936 11.018 1.00 96.75 95 GLU A C 1
ATOM 693 O O . GLU A 1 95 ? -8.139 4.858 10.903 1.00 96.75 95 GLU A O 1
ATOM 698 N N . ARG A 1 96 ? -9.019 6.470 12.204 1.00 97.44 96 ARG A N 1
ATOM 699 C CA . ARG A 1 96 ? -8.758 5.802 13.486 1.00 97.44 96 ARG A CA 1
ATOM 700 C C . ARG A 1 96 ? -10.103 5.397 14.070 1.00 97.44 96 ARG A C 1
ATOM 702 O O . ARG A 1 96 ? -10.937 6.259 14.334 1.00 97.44 96 ARG A O 1
ATOM 709 N N . ILE A 1 97 ? -10.312 4.098 14.231 1.00 97.19 97 ILE A N 1
ATOM 710 C CA . ILE A 1 97 ? -11.578 3.511 14.662 1.00 97.19 97 ILE A CA 1
ATOM 711 C C . ILE A 1 97 ? -11.349 2.877 16.039 1.00 97.19 97 ILE A C 1
ATOM 713 O O . ILE A 1 97 ? -10.577 1.919 16.135 1.00 97.19 97 ILE A O 1
ATOM 717 N N . PRO A 1 98 ? -11.967 3.406 17.108 1.00 97.25 98 PRO A N 1
ATOM 718 C CA . PRO A 1 98 ? -11.905 2.803 18.437 1.00 97.25 98 PRO A CA 1
ATOM 719 C C . PRO A 1 98 ? -12.423 1.359 18.436 1.00 97.25 98 PRO A C 1
ATOM 721 O O . PRO A 1 98 ? -13.380 1.045 17.731 1.00 97.25 98 PRO A O 1
ATOM 724 N N . ARG A 1 99 ? -11.815 0.475 19.234 1.00 95.50 99 ARG A N 1
ATOM 725 C CA . ARG A 1 99 ? -12.224 -0.940 19.323 1.00 95.50 99 ARG A CA 1
ATOM 726 C C . ARG A 1 99 ? -13.637 -1.136 19.853 1.00 95.50 99 ARG A C 1
ATOM 728 O O . ARG A 1 99 ? -14.288 -2.094 19.464 1.00 95.50 99 ARG A O 1
ATOM 735 N N . ASP A 1 100 ? -14.101 -0.245 20.720 1.00 96.12 100 ASP A N 1
ATOM 736 C CA . ASP A 1 100 ? -15.458 -0.263 21.271 1.00 96.12 100 ASP A CA 1
ATOM 737 C C . ASP A 1 100 ? -16.526 0.210 20.269 1.00 96.12 100 ASP A C 1
ATOM 739 O O . ASP A 1 100 ? -17.719 0.051 20.526 1.00 96.12 100 ASP A O 1
ATOM 743 N N . ALA A 1 101 ? -16.111 0.766 19.127 1.00 93.62 101 ALA A N 1
ATOM 744 C CA . ALA A 1 101 ? -16.998 1.198 18.055 1.00 93.62 101 ALA A CA 1
ATOM 745 C C . ALA A 1 101 ? -17.223 0.130 16.971 1.00 93.62 101 ALA A C 1
ATOM 747 O O . ALA A 1 101 ? -18.061 0.363 16.099 1.00 93.62 101 ALA A O 1
ATOM 748 N N . ILE A 1 102 ? -16.484 -0.986 16.988 1.00 89.50 102 ILE A N 1
ATOM 749 C CA . ILE A 1 102 ? -16.508 -2.063 15.977 1.00 89.50 102 ILE A CA 1
ATOM 750 C C . ILE A 1 102 ? -17.430 -3.197 16.428 1.00 89.50 102 ILE A C 1
ATOM 752 O O . ILE A 1 102 ? -17.299 -3.636 17.591 1.00 89.50 102 ILE A O 1
#

Foldseek 3Di:
DVVVVVVCCPDPVLQVQFQEAADPGGFPLAYHCVCVPVVDDPVRVVCCSVPVPPDHDPQNDWDWDAFPVGDIAIATFPDDDQFWTWGDRTRPDIDTGGPNGD

pLDDT: mean 94.47, std 2.6, range [83.44, 97.56]

Sequence (102 aa):
DPARGHAVFLSNKAACTTCHAMAYAGGRIGPDLSKIGAIRTPRDLLEAIVLPSASFVRSYEPVVVATADGRAYAGVIREENDAEVVLQTTATATERIPRDAI

Secondary structure (DSSP, 8-state):
-HHHHHHHHT-TTT-HHHH-EETTEE-SSSPP-TTGGGTS-HHHHHHHHH-TTS---TT--EEEEE-TTS-EEEEEEEEE-SSEEEEE-SSS-EEEEEGGG-

Radius of gyration: 15.89 Å; chains: 1; bounding box: 39×23×44 Å